Protein AF-A0A3P7EM55-F1 (afdb_monomer)

pLDDT: mean 89.44, std 6.88, range [56.19, 96.5]

Secondary structure (DSSP, 8-state):
-EE-GGG-EEEEEEEEEEEETTEEEEEEEEEE-S-HHHHHHHHHHHHHHHHHHHHHHHT----SS----TTS--HHHHHHHHGGG--TTS--B-TTS-BSS----GGG-

Structure (mmCIF, N/CA/C/O backbone):
data_AF-A0A3P7EM55-F1
#
_entry.id   AF-A0A3P7EM55-F1
#
loop_
_atom_site.group_PDB
_atom_site.id
_atom_site.type_symbol
_atom_site.label_atom_id
_atom_site.label_alt_id
_atom_site.label_comp_id
_atom_site.label_asym_id
_atom_site.label_entity_id
_atom_site.label_seq_id
_atom_site.pdbx_PDB_ins_code
_atom_site.Cartn_x
_atom_site.Cartn_y
_atom_site.Cartn_z
_atom_site.occupancy
_atom_site.B_iso_or_equiv
_atom_site.auth_seq_id
_atom_site.auth_comp_id
_atom_site.auth_asym_id
_atom_site.auth_atom_id
_atom_site.pdbx_PDB_model_num
ATOM 1 N N . MET A 1 1 ? -3.426 -0.041 -18.361 1.00 78.75 1 MET A N 1
ATOM 2 C CA . MET A 1 1 ? -2.345 0.244 -19.328 1.00 78.75 1 MET A CA 1
ATOM 3 C C . MET A 1 1 ? -2.597 1.636 -19.872 1.00 78.75 1 MET A C 1
ATOM 5 O O . MET A 1 1 ? -3.703 1.883 -20.330 1.00 78.75 1 MET A O 1
ATOM 9 N N . PHE A 1 2 ? -1.631 2.536 -19.749 1.00 83.44 2 PHE A N 1
ATOM 10 C CA . PHE A 1 2 ? -1.694 3.893 -20.283 1.00 83.44 2 PHE A CA 1
ATOM 11 C C . PHE A 1 2 ? -1.031 3.913 -21.661 1.00 83.44 2 PHE A C 1
ATOM 13 O O . PHE A 1 2 ? 0.098 3.437 -21.805 1.00 83.44 2 PHE A O 1
ATOM 20 N N . ASP A 1 3 ? -1.738 4.428 -22.664 1.00 86.62 3 ASP A N 1
ATOM 21 C CA . ASP A 1 3 ? -1.214 4.624 -24.016 1.00 86.62 3 ASP A CA 1
ATOM 22 C C . ASP A 1 3 ? -1.001 6.125 -24.243 1.00 86.62 3 ASP A C 1
ATOM 24 O O . ASP A 1 3 ? -1.955 6.900 -24.210 1.00 86.62 3 ASP A O 1
ATOM 28 N N . PHE A 1 4 ? 0.256 6.537 -24.423 1.00 85.81 4 PHE A N 1
ATOM 29 C CA . PHE A 1 4 ? 0.647 7.926 -24.679 1.00 85.81 4 PHE A CA 1
ATOM 30 C C . PHE A 1 4 ? 0.915 8.168 -26.175 1.00 85.81 4 PHE A C 1
ATOM 32 O O . PHE A 1 4 ? 1.613 9.115 -26.549 1.00 85.81 4 PHE A O 1
ATOM 39 N N . GLY A 1 5 ? 0.383 7.307 -27.049 1.00 86.19 5 GLY A N 1
ATOM 40 C CA . GLY A 1 5 ? 0.528 7.415 -28.495 1.00 86.19 5 GLY A CA 1
ATOM 41 C C . GLY A 1 5 ? 1.986 7.272 -28.924 1.00 86.19 5 GLY A C 1
ATOM 42 O O . GLY A 1 5 ? 2.649 6.290 -28.594 1.00 86.19 5 GLY A O 1
ATOM 43 N N . LEU A 1 6 ? 2.501 8.268 -29.652 1.00 82.81 6 LEU A N 1
ATOM 44 C CA . LEU A 1 6 ? 3.869 8.248 -30.187 1.00 82.81 6 LEU A CA 1
ATOM 45 C C . LEU A 1 6 ? 4.944 8.193 -29.088 1.00 82.81 6 LEU A C 1
ATOM 47 O O . LEU A 1 6 ? 6.031 7.673 -29.322 1.00 82.81 6 LEU A O 1
ATOM 51 N N . LEU A 1 7 ? 4.652 8.712 -27.890 1.00 80.38 7 LEU A N 1
ATOM 52 C CA . LEU A 1 7 ? 5.613 8.734 -26.785 1.00 80.38 7 LEU A CA 1
ATOM 53 C C . LEU A 1 7 ? 5.871 7.340 -26.203 1.00 80.38 7 LEU A C 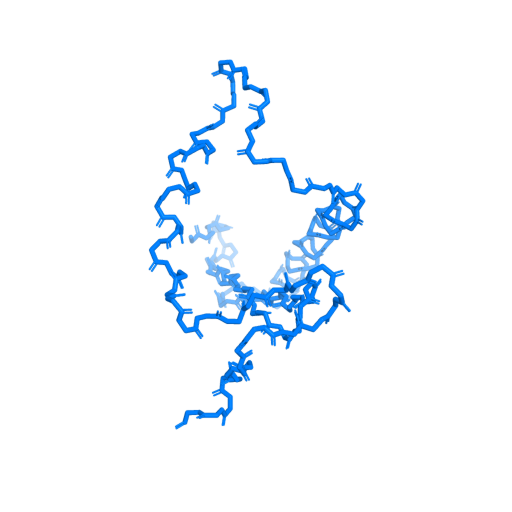1
ATOM 55 O O . LEU A 1 7 ? 6.917 7.135 -25.590 1.00 80.38 7 LEU A O 1
ATOM 59 N N . GLY A 1 8 ? 4.945 6.397 -26.397 1.00 88.31 8 GLY A N 1
ATOM 60 C CA . GLY A 1 8 ? 5.023 5.036 -25.882 1.00 88.31 8 GLY A CA 1
ATOM 61 C C . GLY A 1 8 ? 3.843 4.663 -24.985 1.00 88.31 8 GLY A C 1
ATOM 62 O O . GLY A 1 8 ? 2.816 5.333 -24.924 1.00 88.31 8 GLY A O 1
ATOM 63 N N . ARG A 1 9 ? 3.986 3.547 -24.280 1.00 90.69 9 ARG A N 1
ATOM 64 C CA . ARG A 1 9 ? 2.994 2.929 -23.407 1.00 90.69 9 ARG A CA 1
ATOM 65 C C . ARG A 1 9 ? 3.601 2.638 -22.041 1.00 90.69 9 ARG A C 1
ATOM 67 O O . ARG A 1 9 ? 4.794 2.366 -21.903 1.00 90.69 9 ARG A O 1
ATOM 74 N N . GLY A 1 10 ? 2.759 2.662 -21.018 1.00 91.12 10 GLY A N 1
ATOM 75 C CA . GLY A 1 10 ? 3.162 2.366 -19.651 1.00 91.12 10 GLY A CA 1
ATOM 76 C C . GLY A 1 10 ? 2.118 1.575 -18.883 1.00 91.12 10 GLY A C 1
ATOM 77 O O . GLY A 1 10 ? 0.918 1.628 -19.154 1.00 91.12 10 GLY A O 1
ATOM 78 N N . ILE A 1 11 ? 2.575 0.837 -17.885 1.00 92.62 11 ILE A N 1
ATOM 79 C CA . ILE A 1 11 ? 1.743 0.205 -16.871 1.00 92.62 11 ILE A CA 1
ATOM 80 C C . ILE A 1 11 ? 2.162 0.802 -15.536 1.00 92.62 11 ILE A C 1
ATOM 82 O O . ILE A 1 11 ? 3.339 0.777 -15.184 1.00 92.62 11 ILE A O 1
ATOM 86 N N . VAL A 1 12 ? 1.190 1.343 -14.809 1.00 92.06 12 VAL A N 1
ATOM 87 C CA . VAL A 1 12 ? 1.376 1.784 -13.428 1.00 92.06 12 VAL A CA 1
ATOM 88 C C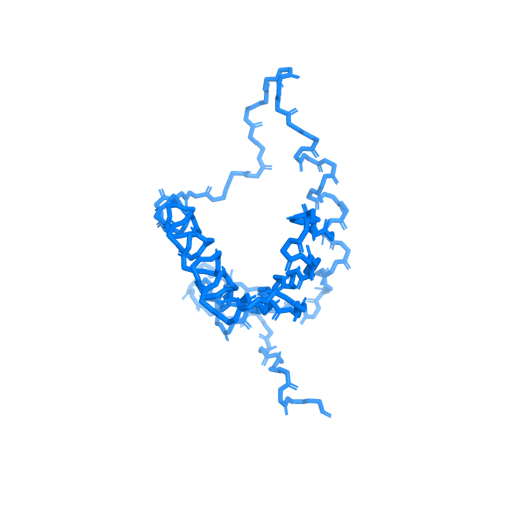 . VAL A 1 12 ? 0.808 0.697 -12.538 1.00 92.06 12 VAL A C 1
ATOM 90 O O . VAL A 1 12 ? -0.344 0.292 -12.702 1.00 92.06 12 VAL A O 1
ATOM 93 N N . LEU A 1 13 ? 1.631 0.212 -11.623 1.00 93.25 13 LEU A N 1
ATOM 94 C CA . LEU A 1 13 ? 1.233 -0.679 -10.552 1.00 93.25 13 LEU A CA 1
ATOM 95 C C . LEU A 1 13 ? 1.142 0.145 -9.276 1.00 93.25 13 LEU A C 1
ATOM 97 O O . LEU A 1 13 ? 2.138 0.708 -8.819 1.00 93.25 13 LEU A O 1
ATOM 101 N N . GLN A 1 14 ? -0.061 0.206 -8.721 1.00 93.69 14 GLN A N 1
ATOM 102 C CA . GLN A 1 14 ? -0.325 0.770 -7.410 1.00 93.69 14 GL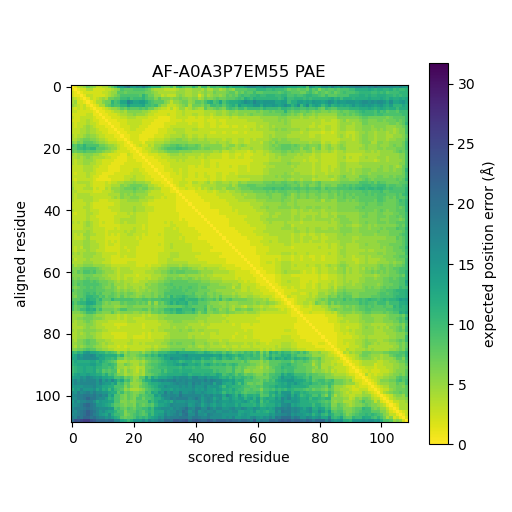N A CA 1
ATOM 103 C C . GLN A 1 14 ? -0.618 -0.380 -6.455 1.00 93.69 14 GLN A C 1
ATOM 105 O O . GLN A 1 14 ? -1.477 -1.218 -6.728 1.00 93.69 14 GLN A O 1
ATOM 110 N N . HIS A 1 15 ? 0.081 -0.416 -5.330 1.00 93.38 15 HIS A N 1
ATOM 111 C CA . HIS A 1 15 ? -0.241 -1.337 -4.251 1.00 93.38 15 HIS A CA 1
ATOM 112 C C . HIS A 1 15 ? -0.137 -0.629 -2.905 1.00 93.38 15 HIS A C 1
ATOM 114 O O . HIS A 1 15 ? 0.675 0.279 -2.720 1.00 93.38 15 HIS A O 1
ATOM 120 N N . VAL A 1 16 ? -0.981 -1.053 -1.969 1.00 92.88 16 VAL A N 1
ATOM 121 C CA . VAL A 1 16 ? -1.032 -0.524 -0.607 1.00 92.88 16 VAL A CA 1
ATOM 122 C C . VAL A 1 16 ? -0.771 -1.678 0.346 1.00 92.88 16 VAL A C 1
ATOM 124 O O . VAL A 1 16 ? -1.448 -2.702 0.287 1.00 92.88 16 VAL A O 1
ATOM 127 N N . THR A 1 17 ? 0.232 -1.520 1.199 1.00 90.88 17 THR A N 1
ATOM 128 C CA . THR A 1 17 ? 0.625 -2.515 2.197 1.00 90.88 17 THR A CA 1
ATOM 129 C C . THR A 1 17 ? 0.340 -1.948 3.587 1.00 90.88 17 THR A C 1
ATOM 131 O O . THR A 1 17 ? 0.793 -0.837 3.867 1.00 90.88 17 THR A O 1
ATOM 134 N N . PRO A 1 18 ? -0.405 -2.652 4.457 1.00 88.44 18 PRO A N 1
ATOM 135 C CA . PRO A 1 18 ? -0.531 -2.252 5.855 1.00 88.44 18 PRO A CA 1
ATOM 136 C C . PRO A 1 18 ? 0.811 -2.474 6.567 1.00 88.44 18 PRO A C 1
ATOM 138 O O . PRO A 1 18 ? 1.367 -3.566 6.474 1.00 88.44 18 PRO A O 1
ATOM 141 N N . GLU A 1 19 ? 1.339 -1.447 7.234 1.00 85.88 19 GLU A N 1
ATOM 142 C CA . GLU A 1 19 ? 2.569 -1.560 8.041 1.00 85.88 19 GLU A CA 1
ATOM 143 C C . GLU A 1 19 ? 2.232 -1.660 9.534 1.00 85.88 19 GLU A C 1
ATOM 145 O O . GLU A 1 19 ? 2.761 -2.523 10.225 1.00 85.88 19 GLU A O 1
ATOM 150 N N . GLU A 1 20 ? 1.282 -0.852 10.010 1.00 81.94 20 GLU A N 1
ATOM 151 C CA . GLU A 1 20 ? 0.786 -0.850 11.392 1.00 81.94 20 GLU A CA 1
ATOM 152 C C . GLU A 1 20 ? -0.730 -0.570 11.394 1.00 81.94 20 GLU A C 1
ATOM 154 O O . GLU A 1 20 ? -1.301 -0.205 10.355 1.00 81.94 20 GLU A O 1
ATOM 159 N N . PRO A 1 21 ? -1.437 -0.715 12.531 1.00 82.81 21 PRO A N 1
ATOM 160 C CA . PRO A 1 21 ? -2.823 -0.277 12.618 1.00 82.81 21 PRO A CA 1
ATOM 161 C C . PRO A 1 21 ? -2.933 1.201 12.244 1.00 82.81 21 PRO A C 1
ATOM 163 O O . PRO A 1 21 ? -2.257 2.046 12.817 1.00 82.81 21 PRO A O 1
ATOM 166 N N . LEU A 1 22 ? -3.802 1.508 11.276 1.00 85.94 22 LEU A N 1
ATOM 167 C CA . LEU A 1 22 ? -4.010 2.859 10.734 1.00 85.94 22 LEU A CA 1
ATOM 168 C C . LEU A 1 22 ? -2.825 3.442 9.935 1.00 85.94 22 LEU A C 1
ATOM 170 O O . LEU A 1 22 ? -2.959 4.548 9.415 1.00 85.94 22 LEU A O 1
ATOM 174 N N . LEU A 1 23 ? -1.729 2.696 9.743 1.00 89.75 23 LEU A N 1
ATOM 175 C CA . LEU A 1 23 ? -0.599 3.095 8.902 1.00 89.75 23 LEU A CA 1
ATOM 176 C C . LEU A 1 23 ? -0.498 2.204 7.662 1.00 89.75 23 LEU A C 1
ATOM 178 O O . LEU A 1 23 ? -0.386 0.977 7.735 1.00 89.75 23 LEU A O 1
ATOM 182 N N . GLN A 1 24 ? -0.516 2.836 6.494 1.00 91.50 24 GLN A N 1
ATOM 183 C CA . GLN A 1 24 ? -0.457 2.146 5.213 1.00 91.50 24 GLN A CA 1
ATOM 184 C C . GLN A 1 24 ? 0.611 2.766 4.325 1.00 91.50 24 GLN A C 1
ATOM 186 O O . GLN A 1 24 ? 0.655 3.981 4.138 1.00 91.50 24 GLN A O 1
ATOM 191 N N . ARG A 1 25 ? 1.422 1.914 3.702 1.00 92.19 25 ARG A N 1
ATOM 192 C CA . ARG A 1 25 ? 2.382 2.318 2.683 1.00 92.19 25 ARG A CA 1
ATOM 193 C C . ARG A 1 25 ? 1.791 2.106 1.300 1.00 92.19 25 ARG A C 1
ATOM 195 O O . ARG A 1 25 ? 1.656 0.971 0.841 1.00 92.19 25 ARG A O 1
ATOM 202 N N . ALA A 1 26 ? 1.490 3.200 0.615 1.00 93.62 26 ALA A N 1
ATOM 203 C CA . ALA A 1 26 ? 1.145 3.186 -0.800 1.00 93.62 26 ALA A CA 1
ATOM 204 C C . ALA A 1 26 ? 2.410 3.319 -1.658 1.00 93.62 26 ALA A C 1
ATOM 206 O O . ALA A 1 26 ? 3.253 4.180 -1.407 1.00 93.62 26 ALA A O 1
ATOM 207 N N . ARG A 1 27 ? 2.551 2.475 -2.681 1.00 93.25 27 ARG A N 1
ATOM 208 C CA . ARG A 1 27 ? 3.660 2.534 -3.638 1.00 93.25 27 ARG A CA 1
ATOM 209 C C . ARG A 1 27 ? 3.130 2.526 -5.065 1.00 93.25 27 ARG A C 1
ATOM 211 O O . ARG A 1 27 ? 2.263 1.726 -5.410 1.00 93.25 27 ARG A O 1
ATOM 218 N N . PHE A 1 28 ? 3.723 3.393 -5.879 1.00 93.88 28 PHE A N 1
ATOM 219 C CA . PHE A 1 28 ? 3.466 3.526 -7.307 1.00 93.88 28 PHE A CA 1
ATOM 220 C C . PHE A 1 28 ? 4.727 3.142 -8.069 1.00 93.88 28 PHE A C 1
ATOM 222 O O . PHE A 1 28 ? 5.798 3.701 -7.832 1.00 93.88 28 PHE A O 1
ATOM 229 N N . VAL A 1 29 ? 4.610 2.179 -8.976 1.00 93.00 29 VAL A N 1
ATOM 230 C CA . VAL A 1 29 ? 5.710 1.741 -9.838 1.00 93.00 29 VAL A CA 1
ATOM 231 C C . VAL A 1 29 ? 5.245 1.807 -11.280 1.00 93.00 29 VAL A C 1
ATOM 233 O O . VAL A 1 29 ? 4.259 1.171 -11.644 1.00 93.00 29 VAL A O 1
ATOM 236 N N . MET A 1 30 ? 5.954 2.568 -12.111 1.00 92.00 30 MET A N 1
ATOM 237 C CA . MET A 1 30 ? 5.652 2.674 -13.535 1.00 92.00 30 MET A CA 1
ATOM 238 C C . MET A 1 30 ? 6.678 1.896 -14.355 1.00 92.00 30 MET A C 1
ATOM 240 O O . MET A 1 30 ? 7.863 2.219 -14.360 1.00 92.00 30 MET A O 1
ATOM 244 N N . TYR A 1 31 ? 6.195 0.905 -15.096 1.00 92.44 31 TYR A N 1
ATOM 245 C CA . TYR A 1 31 ? 6.943 0.216 -16.140 1.00 92.44 31 TYR A CA 1
ATOM 246 C C . TYR A 1 31 ? 6.517 0.802 -17.481 1.00 92.44 31 TYR A C 1
ATOM 248 O O . TYR A 1 31 ? 5.358 0.669 -17.872 1.00 92.44 31 TYR A O 1
ATOM 256 N N . SER A 1 32 ? 7.414 1.496 -18.180 1.00 91.06 32 SER A N 1
ATOM 257 C CA . SER A 1 32 ? 7.075 2.145 -19.449 1.00 91.06 32 SER A CA 1
ATOM 258 C C . SER A 1 32 ? 8.259 2.201 -20.405 1.00 91.06 32 SER A C 1
ATOM 260 O O . SER A 1 32 ? 9.409 2.154 -19.974 1.00 91.06 32 SER A O 1
ATOM 262 N N . ASN A 1 33 ? 7.966 2.323 -21.699 1.00 91.69 33 ASN A N 1
ATOM 263 C CA . ASN A 1 33 ? 8.950 2.645 -22.738 1.00 91.69 33 ASN A CA 1
ATOM 264 C C . ASN A 1 33 ? 8.966 4.151 -23.077 1.00 91.69 33 ASN A C 1
ATOM 266 O O . ASN A 1 33 ? 9.502 4.537 -24.113 1.00 91.69 33 ASN A O 1
ATOM 270 N N . LEU A 1 34 ? 8.372 4.990 -22.220 1.00 89.56 34 LEU A N 1
ATOM 271 C CA . LEU A 1 34 ? 8.404 6.443 -22.360 1.00 89.56 34 LEU A CA 1
ATOM 272 C C . LEU A 1 34 ? 9.823 6.979 -22.128 1.00 89.56 34 LEU A C 1
ATOM 274 O O . LEU A 1 34 ? 10.567 6.423 -21.311 1.00 89.56 34 LEU A O 1
ATOM 278 N N . PRO A 1 35 ? 10.188 8.127 -22.724 1.00 90.94 35 PRO A N 1
ATOM 279 C CA . PRO A 1 35 ? 11.390 8.830 -22.310 1.00 90.94 35 PRO A CA 1
ATOM 280 C C . PRO A 1 35 ? 11.306 9.184 -20.817 1.00 90.94 35 PRO A C 1
ATOM 282 O O . PRO A 1 35 ? 10.271 9.650 -20.333 1.00 90.94 35 PRO A O 1
ATOM 285 N N . LYS A 1 36 ? 12.414 8.995 -20.088 1.00 90.19 36 LYS A N 1
ATOM 286 C CA . LYS A 1 36 ? 12.486 9.120 -18.618 1.00 90.19 36 LYS A CA 1
ATOM 287 C C . LYS A 1 36 ? 11.899 10.429 -18.078 1.00 90.19 36 LYS A C 1
ATOM 289 O O . LYS A 1 36 ? 11.280 10.420 -17.021 1.00 90.19 36 LYS A O 1
ATOM 294 N N . LEU A 1 37 ? 12.060 11.537 -18.807 1.00 91.94 37 LEU A N 1
ATOM 295 C CA . LEU A 1 37 ? 11.490 12.834 -18.433 1.00 91.94 37 LEU A CA 1
ATOM 296 C C . LEU A 1 37 ? 9.956 12.785 -18.343 1.00 91.94 37 LEU A C 1
ATOM 298 O O . LEU A 1 37 ? 9.394 13.235 -17.349 1.00 91.94 37 LEU A O 1
ATOM 302 N N . TYR A 1 38 ? 9.291 12.192 -19.339 1.00 90.56 38 TYR A N 1
ATOM 303 C CA . TYR A 1 38 ? 7.832 12.063 -19.366 1.00 90.56 38 TYR A CA 1
ATOM 304 C C . TYR A 1 38 ? 7.330 11.056 -18.333 1.00 90.56 38 TYR A C 1
ATOM 306 O O . TYR A 1 38 ? 6.345 11.332 -17.656 1.00 90.56 38 TYR A O 1
ATOM 314 N N . ALA A 1 39 ? 8.021 9.922 -18.165 1.00 91.38 39 ALA A N 1
ATOM 315 C CA . ALA A 1 39 ? 7.673 8.942 -17.133 1.00 91.38 39 ALA A CA 1
ATOM 316 C C . ALA A 1 39 ? 7.765 9.545 -15.720 1.00 91.38 39 ALA A C 1
ATOM 318 O O . ALA A 1 39 ? 6.850 9.387 -14.916 1.00 91.38 39 ALA A O 1
ATOM 319 N N . ASN A 1 40 ? 8.838 10.291 -15.433 1.00 91.75 40 ASN A N 1
ATOM 320 C CA . ASN A 1 40 ? 9.015 10.976 -14.154 1.00 91.75 40 ASN A CA 1
ATOM 321 C C . ASN A 1 40 ? 7.972 12.075 -13.940 1.00 91.75 40 ASN A C 1
ATOM 323 O O . ASN A 1 40 ? 7.430 12.183 -12.845 1.00 91.75 40 ASN A O 1
ATOM 327 N N . PHE A 1 41 ? 7.680 12.873 -14.971 1.00 93.25 41 PHE A N 1
ATOM 328 C CA . PHE A 1 41 ? 6.625 13.882 -14.905 1.00 93.25 41 PHE A CA 1
ATOM 329 C C . PHE A 1 41 ? 5.266 13.243 -14.602 1.00 93.25 41 PHE A C 1
ATOM 331 O O . PHE A 1 41 ? 4.564 13.691 -13.702 1.00 93.25 41 PHE A O 1
ATOM 338 N N . PHE A 1 42 ? 4.929 12.152 -15.293 1.00 91.81 42 PHE A N 1
ATOM 339 C CA . PHE A 1 42 ? 3.695 11.410 -15.059 1.00 91.81 42 PHE A CA 1
ATOM 340 C C . PHE A 1 42 ? 3.613 10.873 -13.621 1.00 91.81 42 PHE A C 1
ATOM 342 O O . PHE A 1 42 ? 2.609 11.087 -12.945 1.00 91.81 42 PHE A O 1
ATOM 349 N N . LEU A 1 43 ? 4.679 10.233 -13.124 1.00 92.44 43 LEU A N 1
ATOM 350 C CA . LEU A 1 43 ? 4.752 9.751 -11.740 1.00 92.44 43 LEU A CA 1
ATOM 351 C C . LEU A 1 43 ? 4.636 10.884 -10.711 1.00 92.44 43 LEU A C 1
ATOM 353 O O . LEU A 1 43 ? 4.005 10.697 -9.674 1.00 92.44 43 LEU A O 1
ATOM 357 N N . LEU A 1 44 ? 5.213 12.056 -10.989 1.00 93.88 44 LEU A N 1
ATOM 358 C CA . LEU A 1 44 ? 5.086 13.232 -10.129 1.00 93.88 44 LEU A CA 1
ATOM 359 C C . LEU A 1 44 ? 3.641 13.746 -10.091 1.00 93.88 44 LEU A C 1
ATOM 361 O O . LEU A 1 44 ? 3.126 14.032 -9.014 1.00 93.88 44 LEU A O 1
ATOM 365 N N . CYS A 1 45 ? 2.972 13.837 -11.244 1.00 93.94 45 CYS A N 1
ATOM 366 C CA . CYS A 1 45 ? 1.559 14.212 -11.307 1.00 93.94 45 CYS A CA 1
ATOM 367 C C . CYS A 1 45 ? 0.674 13.234 -10.524 1.00 93.94 45 CYS A C 1
ATOM 369 O O . CYS A 1 45 ? -0.195 13.671 -9.773 1.00 93.94 45 CYS A O 1
ATOM 371 N N . GLU A 1 46 ? 0.919 11.929 -10.663 1.00 92.44 46 GLU A N 1
ATOM 372 C CA . GLU A 1 46 ? 0.208 10.893 -9.909 1.00 92.44 46 GLU A CA 1
ATOM 373 C C . GLU A 1 46 ? 0.430 11.044 -8.396 1.00 92.44 46 GLU A C 1
ATOM 375 O O . GLU A 1 46 ? -0.527 10.990 -7.626 1.00 92.44 46 GLU A O 1
ATOM 380 N N . ALA A 1 47 ? 1.665 11.321 -7.963 1.00 92.81 47 ALA A N 1
ATOM 381 C CA . ALA A 1 47 ? 1.979 11.557 -6.553 1.00 92.81 47 ALA A CA 1
ATOM 382 C C . ALA A 1 47 ? 1.225 12.772 -5.980 1.00 92.81 47 ALA A C 1
ATOM 384 O O . ALA A 1 47 ? 0.650 12.677 -4.897 1.00 92.81 47 ALA A O 1
ATOM 385 N N . VAL A 1 48 ? 1.160 13.884 -6.724 1.00 94.62 48 VAL A N 1
ATOM 386 C CA . VAL A 1 48 ? 0.411 15.090 -6.317 1.00 94.62 48 VAL A CA 1
ATOM 387 C C . VAL A 1 48 ? -1.096 14.826 -6.248 1.00 94.62 48 VAL A C 1
ATOM 389 O O . VAL A 1 48 ? -1.777 15.341 -5.362 1.00 94.62 48 VAL A O 1
ATOM 392 N N . HIS A 1 49 ? -1.651 14.032 -7.168 1.00 93.88 49 HIS A N 1
ATOM 393 C CA . HIS A 1 49 ? -3.057 13.631 -7.090 1.00 93.88 49 HIS A CA 1
ATOM 394 C C . HIS A 1 49 ? -3.327 12.760 -5.866 1.00 93.88 49 HIS A C 1
ATOM 396 O O . HIS A 1 49 ? -4.284 13.019 -5.138 1.00 93.88 49 HIS A O 1
ATOM 402 N N . PHE A 1 50 ? -2.457 11.791 -5.602 1.00 94.62 50 PHE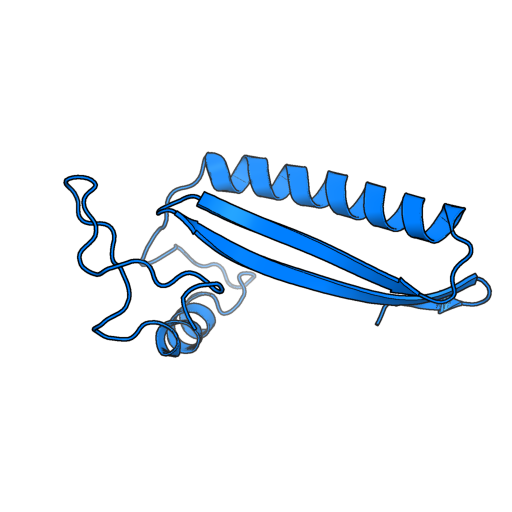 A N 1
ATOM 403 C CA . PHE A 1 50 ? -2.604 10.891 -4.468 1.00 94.62 50 PHE A CA 1
ATOM 404 C C . PHE A 1 50 ? -2.474 11.604 -3.114 1.00 94.62 50 PHE A C 1
ATOM 406 O O . PHE A 1 50 ? -3.159 11.249 -2.159 1.00 94.62 50 PHE A O 1
ATOM 413 N N . GLU A 1 51 ? -1.663 12.660 -3.024 1.00 94.69 51 GLU A N 1
ATOM 414 C CA . GLU A 1 51 ? -1.555 13.497 -1.821 1.00 94.69 51 GLU A CA 1
ATOM 415 C C . GLU A 1 51 ? -2.899 14.126 -1.413 1.00 94.69 51 GLU A C 1
ATOM 417 O O . GLU A 1 51 ? -3.220 14.221 -0.226 1.00 94.69 51 GLU A O 1
ATOM 422 N N . ARG A 1 52 ? -3.740 14.491 -2.389 1.00 96.06 52 ARG A N 1
ATOM 423 C CA . ARG A 1 52 ? -5.087 15.023 -2.120 1.00 96.06 52 ARG A CA 1
ATOM 424 C C . ARG A 1 52 ? -5.988 13.972 -1.483 1.00 96.06 52 ARG A C 1
ATOM 426 O O . ARG A 1 52 ? -6.742 14.289 -0.563 1.00 96.06 52 ARG A O 1
ATOM 433 N N . ASP A 1 53 ? -5.882 12.728 -1.940 1.00 95.19 53 ASP A N 1
ATOM 434 C CA . ASP A 1 53 ? -6.614 11.609 -1.352 1.00 95.19 53 ASP A CA 1
ATOM 435 C C . ASP A 1 53 ? -6.119 11.308 0.068 1.00 95.19 53 ASP A C 1
ATOM 437 O O . ASP A 1 53 ? -6.940 11.122 0.969 1.00 95.19 53 ASP A O 1
ATOM 441 N N . ILE A 1 54 ? -4.800 11.360 0.303 1.00 94.75 54 ILE A N 1
ATOM 442 C CA . ILE A 1 54 ? -4.199 11.217 1.641 1.00 94.75 54 ILE A CA 1
ATOM 443 C C . ILE A 1 54 ? -4.780 12.255 2.608 1.00 94.75 54 ILE A C 1
ATOM 445 O O . ILE A 1 54 ? -5.180 11.900 3.719 1.00 94.75 54 ILE A O 1
ATOM 449 N N . TYR A 1 55 ? -4.885 13.521 2.191 1.00 95.44 55 TYR A N 1
ATOM 450 C CA . TYR A 1 55 ? -5.472 14.569 3.026 1.00 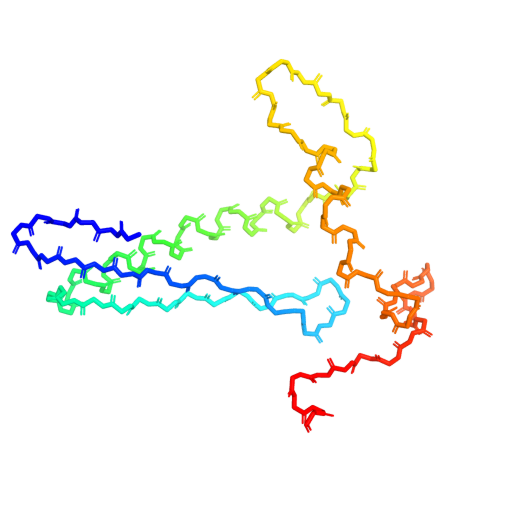95.44 55 TYR A CA 1
ATOM 451 C C . TYR A 1 55 ? -6.904 14.221 3.460 1.00 95.44 55 TYR A C 1
ATOM 453 O O . TYR A 1 55 ? -7.238 14.336 4.641 1.00 95.44 55 TYR A O 1
ATOM 461 N N . ILE A 1 56 ? -7.739 13.735 2.537 1.00 96.25 56 ILE A N 1
ATOM 462 C CA . ILE A 1 56 ? -9.113 13.312 2.844 1.00 96.25 56 ILE A CA 1
ATOM 463 C C . ILE A 1 56 ? -9.114 12.079 3.758 1.00 96.25 56 ILE A C 1
ATOM 465 O O . ILE A 1 56 ? -9.938 11.986 4.669 1.00 96.25 56 ILE A O 1
ATOM 469 N N . TRP A 1 57 ? -8.215 11.119 3.539 1.00 94.50 57 TRP A N 1
ATOM 470 C CA . TRP A 1 57 ? -8.156 9.883 4.320 1.00 94.50 57 TRP A CA 1
ATOM 471 C C . TRP A 1 57 ? -7.705 10.086 5.762 1.00 94.50 57 TRP A C 1
ATOM 473 O O . TRP A 1 57 ? -8.237 9.418 6.645 1.00 94.50 57 TRP A O 1
ATOM 483 N N . ASN A 1 58 ? -6.827 11.053 6.011 1.00 94.25 58 ASN A N 1
ATOM 484 C CA . ASN A 1 58 ? -6.388 11.392 7.363 1.00 94.25 58 ASN A CA 1
ATOM 485 C C . ASN A 1 58 ? -7.480 12.088 8.196 1.00 94.25 58 ASN A C 1
ATOM 487 O O . ASN A 1 58 ? -7.442 12.025 9.420 1.00 94.25 58 ASN A O 1
ATOM 491 N N . HIS A 1 59 ? -8.469 12.721 7.553 1.00 95.44 59 HIS A N 1
ATOM 492 C CA . HIS A 1 59 ? -9.518 13.501 8.228 1.00 95.44 59 HIS A CA 1
ATOM 493 C C . HIS A 1 59 ? -10.920 12.871 8.145 1.00 95.44 59 HIS A C 1
ATOM 495 O O . HIS A 1 59 ? -11.908 13.502 8.521 1.00 95.44 59 HIS A O 1
ATOM 501 N N . LYS A 1 60 ? -11.043 11.631 7.654 1.00 94.75 60 LYS A N 1
ATOM 502 C CA . LYS A 1 60 ? -12.327 10.915 7.548 1.00 94.75 60 LYS A CA 1
ATOM 503 C C . LYS A 1 60 ? -12.434 9.791 8.575 1.00 94.75 60 LYS A C 1
ATOM 505 O O . LYS A 1 60 ? -11.446 9.176 8.957 1.00 94.75 60 LYS A O 1
ATOM 510 N N . CYS A 1 61 ? -13.665 9.434 8.932 1.00 92.94 61 CYS A N 1
ATOM 511 C CA . CYS A 1 61 ? -13.959 8.238 9.718 1.00 92.94 61 CYS A CA 1
ATOM 512 C C . CYS A 1 61 ? -14.592 7.132 8.857 1.00 92.94 61 CYS A C 1
ATOM 514 O O . CYS A 1 61 ? -15.207 7.379 7.812 1.00 92.94 61 CYS A O 1
ATOM 516 N N . TYR A 1 62 ? -14.450 5.878 9.290 1.00 91.69 62 TYR A N 1
ATOM 517 C CA . TYR A 1 62 ? -15.118 4.755 8.638 1.00 91.69 62 TYR A CA 1
ATOM 518 C C . TYR A 1 62 ? -16.592 4.672 9.061 1.00 91.69 62 TYR A C 1
ATOM 520 O O . TYR A 1 62 ? -16.915 4.340 10.198 1.00 91.69 62 TYR A O 1
ATOM 528 N N . VAL A 1 63 ? -17.509 4.900 8.118 1.00 94.12 63 VAL A N 1
ATOM 529 C CA . VAL A 1 63 ? -18.956 4.759 8.347 1.00 94.12 63 VAL A CA 1
ATOM 530 C C . VAL A 1 63 ? -19.428 3.395 7.854 1.00 94.12 63 VAL A C 1
ATOM 532 O O . VAL A 1 63 ? -19.405 3.141 6.648 1.00 94.12 63 VAL A O 1
ATOM 535 N N . LYS A 1 64 ? -19.893 2.512 8.753 1.00 91.88 64 LYS A N 1
ATOM 536 C CA . LYS A 1 64 ? -20.344 1.140 8.416 1.00 91.88 64 LYS A CA 1
ATOM 537 C C . LYS A 1 64 ? -21.507 1.117 7.415 1.00 91.88 64 LYS A C 1
ATOM 539 O O . LYS A 1 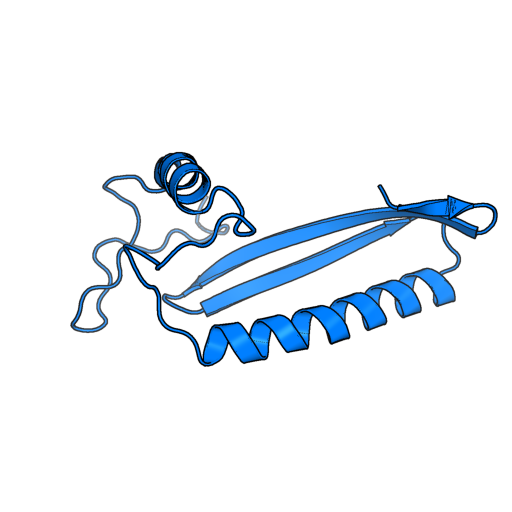64 ? -21.513 0.276 6.517 1.00 91.88 64 LYS A O 1
ATOM 544 N N . ARG A 1 65 ? -22.463 2.041 7.549 1.00 93.38 65 ARG A N 1
ATOM 545 C CA . ARG A 1 65 ? -23.645 2.194 6.682 1.00 93.38 65 ARG A CA 1
ATOM 546 C C . ARG A 1 65 ? -23.711 3.632 6.140 1.00 93.38 65 ARG A C 1
ATOM 548 O O . ARG A 1 65 ? -24.364 4.461 6.764 1.00 93.38 65 ARG A O 1
ATOM 555 N N . PRO A 1 66 ? -22.984 3.958 5.056 1.00 94.12 66 PRO A N 1
ATOM 556 C CA . PRO A 1 66 ? -23.022 5.299 4.478 1.00 94.12 66 PRO A CA 1
ATOM 557 C C . PRO A 1 66 ? -24.406 5.604 3.886 1.00 94.12 66 PRO A C 1
ATOM 559 O O . PRO A 1 66 ? -25.090 4.695 3.412 1.00 94.12 66 PRO A O 1
ATOM 562 N N . LEU A 1 67 ? -24.798 6.880 3.894 1.00 94.50 67 LEU A N 1
ATOM 563 C CA . LEU A 1 67 ? -25.942 7.367 3.122 1.00 94.50 67 LEU A CA 1
ATOM 564 C C . LEU A 1 67 ? -25.542 7.379 1.644 1.00 94.50 67 LEU A C 1
ATOM 566 O O . LEU A 1 67 ? -24.526 7.976 1.301 1.00 94.50 67 LEU A O 1
ATOM 570 N N . LEU A 1 68 ? -26.300 6.680 0.798 1.00 93.12 68 LEU A N 1
ATOM 571 C CA . LEU A 1 68 ? -25.974 6.500 -0.618 1.00 93.12 68 LEU A CA 1
ATOM 572 C C . LEU A 1 68 ? -26.981 7.222 -1.508 1.00 93.12 68 LEU A C 1
ATOM 574 O O . LEU A 1 68 ? -28.193 7.138 -1.301 1.00 93.12 68 LEU A O 1
ATOM 578 N N . THR A 1 69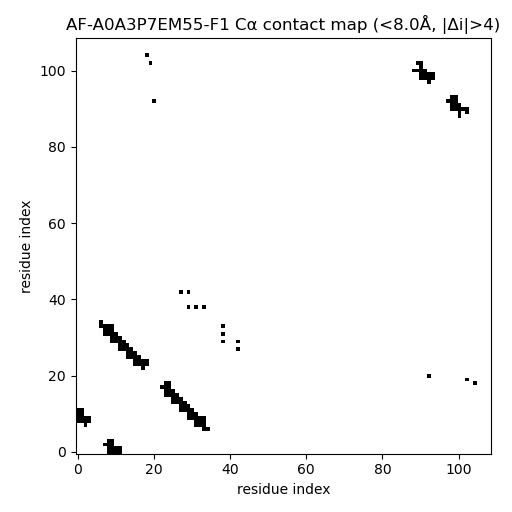 ? -26.463 7.877 -2.536 1.00 93.69 69 THR A N 1
ATOM 579 C CA . THR A 1 69 ? -27.206 8.477 -3.642 1.00 93.69 69 THR A CA 1
ATOM 580 C C . THR A 1 69 ? -27.192 7.550 -4.860 1.00 93.69 69 THR A C 1
ATOM 582 O O . THR A 1 69 ? -26.434 6.585 -4.923 1.00 93.69 69 THR A O 1
ATOM 585 N N . LYS A 1 70 ? -28.026 7.833 -5.869 1.00 92.44 70 LYS A N 1
ATOM 586 C CA . LYS A 1 70 ? -28.053 7.042 -7.116 1.00 92.44 70 LYS A CA 1
ATOM 587 C C . LYS A 1 70 ? -26.745 7.127 -7.921 1.00 92.44 70 LYS A C 1
ATOM 589 O O . LYS A 1 70 ? -26.500 6.246 -8.736 1.00 92.44 70 LYS A O 1
ATOM 594 N N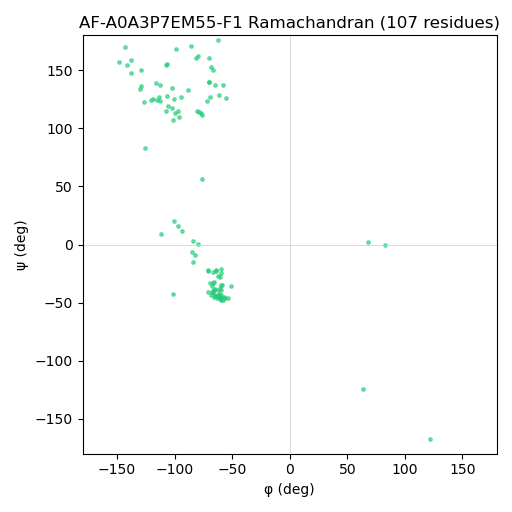 . SER A 1 71 ? -25.948 8.178 -7.717 1.00 95.06 71 SER A N 1
ATOM 595 C CA . SER A 1 71 ? -24.644 8.383 -8.362 1.00 95.06 71 SER A CA 1
ATOM 596 C C . SER A 1 71 ? -23.494 7.670 -7.656 1.00 95.06 71 SER A C 1
ATOM 598 O O . SER A 1 71 ? -22.424 7.532 -8.244 1.00 95.06 71 SER A O 1
ATOM 600 N N . ASP A 1 72 ? -23.691 7.221 -6.414 1.00 94.44 72 ASP A N 1
ATOM 601 C CA . ASP A 1 72 ? -22.651 6.496 -5.698 1.00 94.44 72 ASP A CA 1
ATOM 602 C C . ASP A 1 72 ? -22.444 5.107 -6.301 1.00 94.44 72 ASP A C 1
ATOM 604 O O . ASP A 1 72 ? -23.384 4.390 -6.657 1.00 94.44 72 ASP A O 1
ATOM 608 N N . GLY A 1 73 ? -21.177 4.705 -6.381 1.00 92.19 73 GLY A N 1
ATOM 609 C CA . GLY A 1 73 ? -20.813 3.359 -6.794 1.00 92.19 73 GLY A CA 1
ATOM 610 C C . GLY A 1 73 ? -21.349 2.283 -5.836 1.00 92.19 73 GLY A C 1
ATOM 611 O O . GLY A 1 73 ? -21.906 2.567 -4.772 1.00 92.19 73 GLY A O 1
ATOM 612 N N . PRO A 1 74 ? -21.143 0.996 -6.154 1.00 94.00 74 PRO A N 1
ATOM 613 C CA . PRO A 1 74 ? -21.650 -0.122 -5.362 1.00 94.00 74 PRO A CA 1
ATOM 614 C C . PRO A 1 74 ? -20.842 -0.359 -4.064 1.00 94.00 74 PRO A C 1
ATOM 616 O O . PRO A 1 74 ? -20.357 -1.465 -3.820 1.00 94.00 74 PRO A O 1
ATOM 619 N N . ILE A 1 75 ? -20.720 0.655 -3.195 1.00 94.25 75 ILE A N 1
ATOM 620 C CA . ILE A 1 75 ? -19.853 0.678 -1.999 1.00 94.25 75 ILE A CA 1
ATOM 621 C C . ILE A 1 75 ? -20.111 -0.526 -1.083 1.00 94.25 75 ILE A C 1
ATOM 623 O O . ILE A 1 75 ? -19.175 -1.197 -0.649 1.00 94.25 75 ILE A O 1
ATOM 627 N N . LEU A 1 76 ? -21.379 -0.850 -0.806 1.00 93.44 76 LEU A N 1
ATOM 628 C CA . LEU A 1 76 ? -21.732 -1.981 0.062 1.00 93.44 76 LEU A CA 1
ATOM 629 C C . LEU A 1 76 ? -21.381 -3.340 -0.561 1.00 93.44 76 LEU A C 1
ATOM 631 O O . LEU A 1 76 ? -20.959 -4.247 0.157 1.00 93.44 76 LEU A O 1
ATOM 635 N N . LYS A 1 77 ? -21.525 -3.484 -1.886 1.00 94.75 77 LYS A N 1
ATOM 636 C CA . LYS A 1 77 ? -21.129 -4.712 -2.594 1.00 94.75 77 LYS A CA 1
ATOM 637 C C . LYS A 1 77 ? -19.607 -4.861 -2.587 1.00 94.75 77 LYS A C 1
ATOM 639 O O . LYS A 1 77 ? -19.122 -5.943 -2.276 1.00 94.75 77 LYS A O 1
ATOM 644 N N . HIS A 1 78 ? -18.875 -3.771 -2.832 1.00 95.56 78 HIS A N 1
ATOM 645 C CA . HIS A 1 78 ? -17.414 -3.746 -2.755 1.00 95.56 78 HIS A CA 1
ATOM 646 C C . HIS A 1 78 ? -16.914 -4.160 -1.365 1.00 95.56 78 HIS A C 1
ATOM 648 O O . HIS A 1 78 ? -16.071 -5.042 -1.257 1.00 95.56 78 HIS A O 1
ATOM 654 N N . ARG A 1 79 ? -17.482 -3.605 -0.285 1.00 95.44 79 ARG A N 1
ATOM 655 C CA . ARG A 1 79 ? -17.111 -3.990 1.089 1.00 95.44 79 ARG A CA 1
ATOM 656 C C . ARG A 1 79 ? -17.400 -5.458 1.397 1.00 95.44 79 ARG A C 1
ATOM 658 O O . ARG A 1 79 ? -16.590 -6.100 2.052 1.00 95.44 79 ARG A O 1
ATOM 665 N N . ARG A 1 80 ? -18.526 -6.000 0.915 1.00 95.25 80 ARG A N 1
ATOM 666 C CA . ARG A 1 80 ? -18.851 -7.429 1.068 1.00 95.25 80 ARG A CA 1
ATOM 667 C C . ARG A 1 80 ? -17.840 -8.320 0.349 1.00 95.25 80 ARG A C 1
ATOM 669 O O . ARG A 1 80 ? -17.413 -9.310 0.923 1.00 95.25 80 ARG A O 1
ATOM 676 N N . TRP A 1 81 ? -17.460 -7.962 -0.876 1.00 96.50 81 TRP A N 1
ATOM 677 C CA . TRP A 1 81 ? -16.421 -8.666 -1.628 1.00 96.50 81 TRP A CA 1
ATOM 678 C C . TRP A 1 81 ? -15.059 -8.572 -0.926 1.00 96.50 81 TRP A C 1
ATOM 680 O O . TRP A 1 81 ? -14.399 -9.586 -0.741 1.00 96.50 81 TRP A O 1
ATOM 690 N N . TYR A 1 82 ? -14.663 -7.386 -0.460 1.00 94.88 82 TYR A N 1
ATOM 691 C CA . TYR A 1 82 ? -13.378 -7.179 0.213 1.00 94.88 82 TYR A CA 1
ATOM 692 C C . TYR A 1 82 ? -13.289 -7.894 1.575 1.00 94.88 82 TYR A C 1
ATOM 694 O O . TYR A 1 82 ? -12.205 -8.247 2.025 1.00 94.88 82 TYR A O 1
ATOM 702 N N . ASN A 1 83 ? -14.431 -8.181 2.212 1.00 93.50 83 ASN A N 1
ATOM 703 C CA . ASN A 1 83 ? -14.486 -8.903 3.485 1.00 93.50 83 ASN A CA 1
ATOM 704 C C . ASN A 1 83 ? -13.875 -10.315 3.422 1.00 93.50 83 ASN A C 1
ATOM 706 O O . ASN A 1 83 ? -13.499 -10.846 4.458 1.00 93.50 83 ASN A O 1
ATOM 710 N N . GLN A 1 84 ? -13.751 -10.919 2.235 1.00 93.88 84 GLN A N 1
ATOM 711 C CA . GLN A 1 84 ? -13.134 -12.242 2.073 1.00 93.88 84 GLN A CA 1
ATOM 712 C C . GLN A 1 84 ? -11.644 -12.277 2.459 1.00 93.88 84 GLN A C 1
ATOM 714 O O . GLN A 1 84 ? -11.120 -13.346 2.749 1.00 93.88 84 GLN A O 1
ATOM 719 N N . PHE A 1 85 ? -10.963 -11.125 2.454 1.00 92.31 85 PHE A N 1
ATOM 720 C CA . PHE A 1 85 ? -9.535 -11.028 2.776 1.00 92.31 85 PHE A CA 1
ATOM 721 C C . PHE A 1 85 ? -9.265 -10.909 4.285 1.00 92.31 85 PHE A C 1
ATOM 723 O O . PHE A 1 85 ? -8.110 -10.958 4.701 1.00 92.31 85 PHE A O 1
ATOM 730 N N . TYR A 1 86 ? -10.312 -10.767 5.105 1.00 89.38 86 TYR A N 1
ATOM 731 C CA . TYR A 1 86 ? -10.212 -10.747 6.562 1.00 89.38 86 TYR A CA 1
ATOM 732 C C . TYR A 1 86 ? -10.630 -12.104 7.129 1.00 89.38 86 TYR A C 1
ATOM 734 O O . TYR A 1 86 ? -11.814 -12.442 7.155 1.00 89.38 86 TYR A O 1
ATOM 742 N N . ALA A 1 87 ? -9.652 -12.873 7.600 1.00 86.88 87 ALA A N 1
ATOM 743 C CA . ALA A 1 87 ? -9.876 -14.126 8.310 1.00 86.88 87 ALA A CA 1
ATOM 744 C C . ALA A 1 87 ? -10.095 -13.873 9.814 1.00 86.88 87 ALA A C 1
ATOM 746 O O . ALA A 1 87 ? -9.890 -12.768 10.321 1.00 86.88 87 ALA A O 1
ATOM 747 N N . GLU A 1 88 ? -10.489 -14.907 10.559 1.00 85.94 88 GLU A N 1
ATOM 748 C CA . GLU A 1 88 ? -10.608 -14.835 12.026 1.00 85.94 88 GLU A CA 1
ATOM 749 C C . GLU A 1 88 ? -9.271 -14.477 12.695 1.00 85.94 88 GLU A C 1
ATOM 751 O O . GLU A 1 88 ? -9.241 -13.687 13.636 1.00 85.94 88 GLU A O 1
ATOM 756 N N . ASN A 1 89 ? -8.165 -14.956 12.119 1.00 84.56 89 ASN A N 1
ATOM 757 C CA . ASN A 1 89 ? -6.803 -14.713 12.598 1.00 84.56 89 ASN A CA 1
ATOM 758 C C . ASN A 1 89 ? -6.198 -13.384 12.110 1.00 84.56 89 ASN A C 1
ATOM 760 O O . ASN A 1 89 ? -5.027 -13.114 12.363 1.00 84.56 89 ASN A O 1
ATOM 764 N N . SER A 1 90 ? -6.943 -12.557 11.369 1.00 85.56 90 SER A N 1
ATOM 765 C CA . SER A 1 90 ? -6.434 -11.251 10.939 1.00 85.56 90 SER A CA 1
ATOM 766 C C . SER A 1 90 ? -6.318 -10.299 12.140 1.00 85.56 90 SER A C 1
ATOM 768 O O . SER A 1 90 ? -7.217 -10.299 12.984 1.00 85.56 90 SER A O 1
ATOM 770 N N . PRO A 1 91 ? -5.257 -9.477 12.241 1.00 85.25 91 PRO A N 1
ATOM 771 C CA . PRO A 1 91 ? -5.110 -8.504 13.322 1.00 85.25 91 PRO A CA 1
ATOM 772 C C . PRO A 1 91 ? -6.251 -7.486 13.283 1.00 85.25 91 PRO A C 1
ATOM 774 O O . PRO A 1 91 ? -6.540 -6.894 12.239 1.00 85.25 91 PRO A O 1
ATOM 777 N N . ARG A 1 92 ? -6.921 -7.294 14.422 1.00 86.56 92 ARG A N 1
ATOM 778 C CA . ARG A 1 92 ? -7.966 -6.285 14.611 1.00 86.56 92 ARG A CA 1
ATOM 779 C C . ARG A 1 92 ? -7.505 -5.282 15.647 1.00 86.56 92 ARG A C 1
ATOM 781 O O . ARG A 1 92 ? -6.904 -5.664 16.644 1.00 86.56 92 ARG A O 1
ATOM 788 N N . LEU A 1 93 ? -7.787 -4.013 15.380 1.00 86.19 93 LEU A N 1
ATOM 789 C CA . LEU A 1 93 ? -7.547 -2.941 16.332 1.00 86.19 93 LEU A CA 1
ATOM 790 C C . LEU A 1 93 ? -8.693 -2.929 17.346 1.00 86.19 93 LEU A C 1
ATOM 792 O O . LEU A 1 93 ? -9.841 -2.673 16.971 1.00 86.19 93 LEU A O 1
ATOM 796 N N . GLU A 1 94 ? -8.372 -3.217 18.600 1.00 88.12 94 GLU A N 1
ATOM 797 C CA . GLU A 1 94 ? -9.302 -3.112 19.718 1.00 88.12 94 GLU A CA 1
ATOM 798 C C . GLU A 1 94 ? -9.437 -1.650 20.170 1.00 88.12 94 GLU A C 1
ATOM 800 O O . GLU A 1 94 ? -8.605 -0.795 19.858 1.00 88.12 94 GLU A O 1
ATOM 805 N N . LEU A 1 95 ? -10.501 -1.347 20.918 1.00 84.56 95 LEU A N 1
ATOM 806 C CA . LEU A 1 95 ? -10.778 0.015 21.403 1.00 84.56 95 LEU A CA 1
ATOM 807 C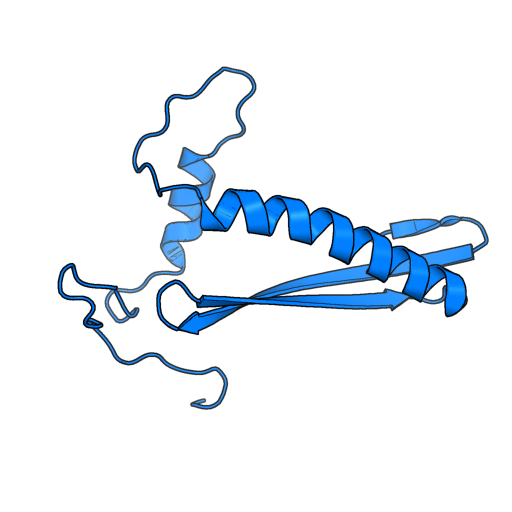 C . LEU A 1 95 ? -9.663 0.571 22.303 1.00 84.56 95 LEU A C 1
ATOM 809 O O . LEU A 1 95 ? -9.446 1.780 22.319 1.00 84.56 95 LEU A O 1
ATOM 813 N N . ASP A 1 96 ? -8.935 -0.311 22.987 1.00 87.75 96 ASP A N 1
ATOM 814 C CA . ASP A 1 96 ? -7.831 0.038 23.885 1.00 87.75 96 ASP A CA 1
ATOM 815 C C . ASP A 1 96 ? -6.516 0.332 23.133 1.00 87.75 96 ASP A C 1
ATOM 817 O O . ASP A 1 96 ? -5.491 0.618 23.749 1.00 87.75 96 ASP A O 1
ATOM 821 N N . GLY A 1 97 ? -6.521 0.244 21.797 1.00 82.94 97 GLY A N 1
ATOM 822 C CA . GLY A 1 97 ? -5.343 0.437 20.945 1.00 82.94 97 GLY A CA 1
ATOM 823 C C . GLY A 1 97 ? -4.458 -0.805 20.802 1.00 82.94 97 GLY A C 1
ATOM 824 O O . GLY A 1 97 ? -3.456 -0.762 20.090 1.00 82.94 97 GLY A O 1
ATOM 825 N N . THR A 1 98 ? -4.821 -1.916 21.444 1.00 86.44 98 THR A N 1
ATOM 826 C CA . THR A 1 98 ? -4.135 -3.205 21.308 1.00 86.44 98 THR A CA 1
ATOM 827 C C . THR A 1 98 ? -4.591 -3.952 20.054 1.00 86.44 98 THR A C 1
ATOM 829 O O . THR A 1 98 ? -5.636 -3.661 19.465 1.00 86.44 98 THR A O 1
ATOM 832 N N . LEU A 1 99 ? -3.780 -4.917 19.619 1.00 86.69 99 LEU A N 1
ATOM 833 C CA . LEU A 1 99 ? -4.097 -5.781 18.487 1.00 86.69 99 LEU A CA 1
ATOM 834 C C . LEU A 1 99 ? -4.560 -7.153 18.964 1.00 86.69 99 LEU A C 1
ATOM 836 O O . LEU A 1 99 ? -3.919 -7.762 19.817 1.00 86.69 99 LEU A O 1
ATOM 840 N N . SER A 1 100 ? -5.639 -7.660 18.369 1.00 85.56 100 SER A N 1
ATOM 841 C CA . SER A 1 100 ? -6.191 -8.979 18.700 1.00 85.56 100 SER A CA 1
ATOM 842 C C . SER A 1 100 ? -5.272 -10.142 18.307 1.00 85.56 100 SER A C 1
ATOM 844 O O . SER A 1 100 ? -5.279 -11.176 18.963 1.00 85.56 100 SER A O 1
ATOM 846 N N . ASN A 1 101 ? -4.518 -9.986 17.212 1.00 82.69 101 ASN A N 1
ATOM 847 C CA . ASN A 1 101 ? -3.630 -10.996 16.634 1.00 82.69 101 ASN A CA 1
ATOM 848 C C . ASN A 1 101 ? -2.306 -10.344 16.210 1.00 82.69 101 ASN A C 1
ATOM 850 O O . ASN A 1 101 ? -2.255 -9.136 15.967 1.00 82.69 101 ASN A O 1
ATOM 854 N N . GLU A 1 102 ? -1.251 -11.148 16.081 1.00 80.62 102 GLU A N 1
ATOM 855 C CA . GLU A 1 102 ? 0.063 -10.693 15.620 1.00 80.62 102 GLU A CA 1
ATOM 856 C C . GLU A 1 102 ? 0.012 -10.203 14.163 1.00 80.62 102 GLU A C 1
ATOM 858 O O . GLU A 1 102 ? -0.621 -10.813 13.292 1.00 80.62 102 GLU A O 1
ATOM 863 N N . VAL A 1 103 ? 0.678 -9.078 13.891 1.00 76.25 103 VAL A N 1
ATOM 864 C CA . VAL A 1 103 ? 0.818 -8.557 12.529 1.00 76.25 103 VAL A CA 1
ATOM 865 C C . VAL A 1 103 ? 1.861 -9.399 11.817 1.00 76.25 103 VAL A C 1
ATOM 867 O O . VAL A 1 103 ? 3.040 -9.308 12.130 1.00 76.25 103 VAL A O 1
ATOM 870 N N . LYS A 1 104 ? 1.435 -10.188 10.831 1.00 73.50 104 LYS A N 1
ATOM 871 C CA . LYS A 1 104 ? 2.374 -10.843 9.920 1.00 73.50 104 LYS A CA 1
ATOM 872 C C . LYS A 1 104 ? 2.873 -9.833 8.901 1.00 73.50 104 LYS A C 1
ATOM 874 O O . LYS A 1 104 ? 2.102 -9.370 8.055 1.00 73.50 104 LYS A O 1
ATOM 879 N N . SER A 1 105 ? 4.151 -9.504 8.972 1.00 70.25 105 SER A N 1
ATOM 880 C CA . SER A 1 105 ? 4.836 -8.740 7.943 1.00 70.25 105 SER A CA 1
ATOM 881 C C . SER A 1 105 ? 5.016 -9.577 6.676 1.00 70.25 105 SER A C 1
ATOM 883 O O . SER A 1 105 ? 4.991 -10.806 6.697 1.00 70.25 105 SER A O 1
ATOM 885 N N . ILE A 1 106 ? 5.257 -8.908 5.545 1.00 68.69 106 ILE A N 1
ATOM 886 C CA . ILE A 1 106 ? 5.703 -9.578 4.310 1.00 68.69 106 ILE A CA 1
ATOM 887 C C . ILE A 1 106 ? 7.039 -10.307 4.545 1.00 68.69 106 ILE A C 1
ATOM 889 O O . ILE A 1 106 ? 7.332 -11.272 3.851 1.00 68.69 106 ILE A O 1
ATOM 893 N N . PHE A 1 107 ? 7.826 -9.861 5.527 1.00 70.44 107 PHE A N 1
ATOM 894 C CA . PHE A 1 107 ? 9.112 -10.459 5.882 1.00 70.44 107 PHE A CA 1
ATOM 895 C C . PHE A 1 107 ? 9.011 -11.695 6.794 1.00 70.44 107 PHE A C 1
ATOM 897 O O . PHE A 1 107 ? 10.027 -12.353 6.986 1.00 70.44 107 PHE A O 1
ATOM 904 N N . ASP A 1 108 ? 7.826 -12.021 7.328 1.00 67.56 108 ASP A N 1
ATOM 905 C CA . ASP A 1 108 ? 7.630 -13.150 8.260 1.00 67.56 108 ASP A CA 1
ATOM 906 C C . ASP A 1 108 ? 7.212 -14.459 7.552 1.00 67.56 108 ASP A C 1
ATOM 908 O O . ASP A 1 108 ? 6.772 -15.411 8.202 1.00 67.56 108 ASP A O 1
ATOM 912 N N . TRP A 1 109 ? 7.313 -14.495 6.219 1.00 56.19 109 TRP A N 1
ATOM 913 C CA . TRP A 1 109 ? 7.077 -15.669 5.368 1.00 56.19 109 TRP A CA 1
ATOM 914 C C . TRP A 1 109 ? 8.399 -16.242 4.865 1.00 56.19 109 TRP A C 1
ATOM 916 O O . TRP A 1 109 ? 8.499 -17.489 4.816 1.00 56.19 109 TRP A O 1
#

InterPro domains:
  IPR045605 3-ketosteroid-9-alpha-monooxygenase, oxygenase component-like, C-terminal domain [PF19298] (39-86)

Radius of gyration: 18.32 Å; Cα contacts (8 Å, |Δi|>4): 79; chains: 1; bounding box: 40×31×54 Å

Sequence (109 aa):
MFDFGLLGRGIVLQHVTPEEPLLQRARFVMYSNLPKLYANFFLLCEAVHFERDIYIWNHKCYVKRPLLTKSDGPILKHRRWYNQFYAENSPRLELDGTLSNEVKSIFDW

Mean predicted aligned error: 5.96 Å

Organism: Wuchereria bancrofti (NCBI:txid6293)

Foldseek 3Di:
DDQPDPQWDKDKDWDWDDPDVVDIDIDIDIDIPGDPVVVVVVVVVVVVVVVVVVVVSVPDDDDPDDDDDPPDDPVVVVVVVVCVVDDPQRWDQDPVRDTPHDDDDPVND

Solvent-accessible surface area (backbone atoms only — not comparable to full-atom values): 7044 Å² total; per-residue (Å²): 121,50,76,60,66,92,59,30,44,32,39,76,49,74,50,74,44,80,79,48,94,98,38,70,50,74,48,79,46,77,55,58,70,39,59,65,70,58,49,51,51,50,54,50,53,51,52,59,57,49,51,58,52,49,57,53,60,77,76,56,79,91,65,93,78,69,91,79,58,95,85,53,72,67,59,71,59,51,52,60,62,58,49,75,79,59,56,93,75,47,58,40,83,44,95,89,74,46,62,78,33,75,81,80,53,90,87,76,115

Nearest PDB structures (foldseek):
  5xyi-assembly1_V  TM=2.647E-01  e=6.288E+00  Trichomonas vaginalis